Protein AF-A0AAD7R320-F1 (afdb_monomer)

Structure (mmCIF, N/CA/C/O backbone):
data_AF-A0AAD7R320-F1
#
_entry.id   AF-A0AAD7R320-F1
#
loop_
_atom_site.group_PDB
_atom_site.id
_atom_site.type_symbol
_atom_site.label_atom_id
_atom_site.label_alt_id
_atom_site.label_comp_id
_atom_site.label_asym_id
_atom_site.label_entity_id
_atom_site.label_seq_id
_atom_site.pdbx_PDB_ins_code
_atom_site.Cartn_x
_atom_site.Cartn_y
_atom_site.Cartn_z
_atom_site.occupancy
_atom_site.B_iso_or_equiv
_atom_site.auth_seq_id
_atom_site.auth_comp_id
_atom_site.auth_asym_id
_atom_site.auth_atom_id
_atom_site.pdbx_PDB_model_num
ATOM 1 N N . MET A 1 1 ? -19.026 15.700 12.119 1.00 48.31 1 MET A N 1
ATOM 2 C CA . MET A 1 1 ? -18.256 14.674 11.382 1.00 48.31 1 MET A CA 1
ATOM 3 C C . MET A 1 1 ? -16.877 15.164 10.931 1.00 48.31 1 MET A C 1
ATOM 5 O O . MET A 1 1 ? -15.915 14.463 11.195 1.00 48.31 1 MET A O 1
ATOM 9 N N . GLU A 1 2 ? -16.710 16.362 10.351 1.00 41.69 2 GLU A N 1
ATOM 10 C CA . GLU A 1 2 ? -15.364 16.868 9.976 1.00 41.69 2 GLU A CA 1
ATOM 11 C C . GLU A 1 2 ? -14.415 17.131 11.164 1.00 41.69 2 GLU A C 1
ATOM 13 O O . GLU A 1 2 ? -13.201 16.979 11.037 1.00 41.69 2 GLU A O 1
ATOM 18 N N . SER A 1 3 ? -14.953 17.497 12.334 1.00 45.28 3 SER A N 1
ATOM 19 C CA . SER A 1 3 ? -14.136 17.791 13.523 1.00 45.28 3 SER A CA 1
ATOM 20 C C . SER A 1 3 ? -13.456 16.540 14.100 1.00 45.28 3 SER A C 1
ATOM 22 O O . SER A 1 3 ? -12.276 16.576 14.433 1.00 45.28 3 SER A O 1
ATOM 24 N N . GLU A 1 4 ? -14.151 15.398 14.124 1.00 48.47 4 GLU A N 1
ATOM 25 C CA . GLU A 1 4 ? -13.586 14.117 14.587 1.00 48.47 4 GLU A CA 1
ATOM 26 C C . GLU A 1 4 ? -12.517 13.577 13.621 1.00 48.47 4 GLU A C 1
ATOM 28 O O . GLU A 1 4 ? -11.531 12.973 14.047 1.00 48.47 4 GLU A O 1
ATOM 33 N N . MET A 1 5 ? -12.660 13.866 12.321 1.00 46.88 5 MET A N 1
ATOM 34 C CA . MET A 1 5 ? -11.691 13.494 11.282 1.00 46.88 5 MET A CA 1
ATOM 35 C C . MET A 1 5 ? -10.332 14.183 11.472 1.00 46.88 5 MET A C 1
ATOM 37 O O . MET A 1 5 ? -9.284 13.570 11.249 1.00 46.88 5 MET A O 1
ATOM 41 N N . ARG A 1 6 ? -10.330 15.446 11.919 1.00 52.81 6 ARG A N 1
ATOM 42 C CA . ARG A 1 6 ? -9.095 16.188 12.233 1.00 52.81 6 ARG A CA 1
ATOM 43 C C . ARG A 1 6 ? -8.440 15.690 13.520 1.00 52.81 6 ARG A C 1
ATOM 45 O O . ARG A 1 6 ? -7.212 15.622 13.589 1.00 52.81 6 ARG A O 1
ATOM 52 N N . ASP A 1 7 ? -9.250 15.296 14.495 1.00 56.88 7 ASP A N 1
ATOM 53 C CA . ASP A 1 7 ? -8.801 14.925 15.837 1.00 56.88 7 ASP A CA 1
ATOM 54 C C . ASP A 1 7 ? -8.087 13.558 15.856 1.00 56.88 7 ASP A C 1
ATOM 56 O O . ASP A 1 7 ? -7.020 13.380 16.455 1.00 56.88 7 ASP A O 1
ATOM 60 N N . ILE A 1 8 ? -8.596 12.599 15.075 1.00 57.03 8 ILE A N 1
ATOM 61 C CA . ILE A 1 8 ? -7.941 11.301 14.855 1.00 57.03 8 ILE A CA 1
ATOM 62 C C . ILE A 1 8 ? -6.589 11.497 14.144 1.00 57.03 8 ILE A C 1
ATOM 64 O O . ILE A 1 8 ? -5.562 10.977 14.594 1.00 57.03 8 ILE A O 1
ATOM 68 N N . ALA A 1 9 ? -6.549 12.309 13.083 1.00 56.62 9 ALA A N 1
ATOM 69 C CA . ALA A 1 9 ? -5.324 12.601 12.336 1.00 56.62 9 ALA A CA 1
ATOM 70 C C . ALA A 1 9 ? -4.265 13.349 13.176 1.00 56.62 9 ALA A C 1
ATOM 72 O O . ALA A 1 9 ? -3.063 13.098 13.031 1.00 56.62 9 ALA A O 1
ATOM 73 N N . GLN A 1 10 ? -4.682 14.243 14.081 1.00 57.94 10 GLN A N 1
ATOM 74 C CA . GLN A 1 10 ? -3.783 14.919 15.024 1.00 57.94 10 GLN A CA 1
ATOM 75 C C . GLN A 1 10 ? -3.206 13.956 16.068 1.00 57.94 10 GLN A C 1
ATOM 77 O O . GLN A 1 10 ? -1.993 13.972 16.303 1.00 57.94 10 GLN A O 1
ATOM 82 N N . ARG A 1 11 ? -4.021 13.046 16.619 1.00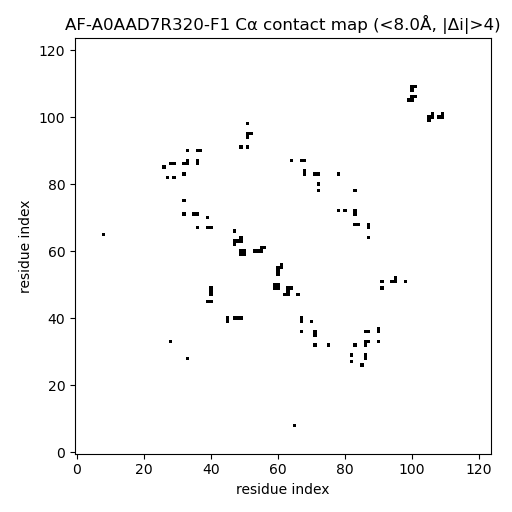 57.47 11 ARG A N 1
ATOM 83 C CA . ARG A 1 11 ? -3.563 11.997 17.550 1.00 57.47 11 ARG A CA 1
ATOM 84 C C . ARG A 1 11 ? -2.499 11.085 16.934 1.00 57.47 11 ARG A C 1
ATOM 86 O O . ARG A 1 11 ? -1.536 10.710 17.608 1.00 57.47 11 ARG A O 1
ATOM 93 N N . PHE A 1 12 ? -2.627 10.757 15.648 1.00 53.41 12 PHE A N 1
ATOM 94 C CA . PHE A 1 12 ? -1.629 9.964 14.921 1.00 53.41 12 PHE A CA 1
ATOM 95 C C . PHE A 1 12 ? -0.313 10.706 14.653 1.00 53.41 12 PHE A C 1
ATOM 97 O O . PHE A 1 12 ? 0.734 10.051 14.594 1.00 53.41 12 PHE A O 1
ATOM 104 N N . ARG A 1 13 ? -0.356 12.037 14.486 1.00 55.56 13 ARG A N 1
ATOM 105 C CA . ARG A 1 13 ? 0.832 12.886 14.296 1.00 55.56 13 ARG A CA 1
ATOM 106 C C . ARG A 1 13 ? 1.602 13.104 15.598 1.00 55.56 13 ARG A C 1
ATOM 108 O O . ARG A 1 13 ? 2.820 12.959 15.603 1.00 55.56 13 ARG A O 1
ATOM 115 N N . GLN A 1 14 ? 0.911 13.375 16.706 1.00 51.69 14 GLN A N 1
ATOM 116 C CA . GLN A 1 14 ? 1.559 13.623 18.001 1.00 51.69 14 GLN A CA 1
ATOM 117 C C . GLN A 1 14 ? 2.283 12.383 18.563 1.00 51.69 14 GLN A C 1
ATOM 119 O O . GLN A 1 14 ? 3.354 12.513 19.151 1.00 51.69 14 GLN A O 1
ATOM 124 N N . ARG A 1 15 ? 1.779 11.162 18.320 1.00 50.59 15 ARG A N 1
ATOM 125 C CA . ARG A 1 15 ? 2.426 9.916 18.791 1.00 50.59 15 ARG A CA 1
ATOM 126 C C . ARG A 1 15 ? 3.682 9.496 18.022 1.00 50.59 15 ARG A C 1
ATOM 128 O O . ARG A 1 15 ? 4.448 8.693 18.550 1.00 50.59 15 ARG A O 1
ATOM 135 N N . ASP A 1 16 ? 3.910 10.010 16.810 1.00 46.81 16 ASP A N 1
ATOM 136 C CA . ASP A 1 16 ? 5.150 9.732 16.062 1.00 46.81 16 ASP A CA 1
ATOM 137 C C . ASP A 1 16 ? 6.367 10.430 16.699 1.00 46.81 16 ASP A C 1
ATOM 139 O O . ASP A 1 16 ? 7.481 9.936 16.547 1.00 46.81 16 ASP A O 1
ATOM 143 N N . GLN A 1 17 ? 6.173 11.523 17.452 1.00 50.47 17 GLN A N 1
ATOM 144 C CA . GLN A 1 17 ? 7.269 12.240 18.124 1.00 50.47 17 GLN A CA 1
ATOM 145 C C . GLN A 1 17 ? 7.672 11.646 19.485 1.00 50.47 17 GLN A C 1
ATOM 147 O O . GLN A 1 17 ? 8.729 11.985 20.005 1.00 50.47 17 GLN A O 1
ATOM 152 N N . GLN A 1 18 ? 6.870 10.742 20.057 1.00 43.94 18 GLN A N 1
ATOM 153 C CA . GLN A 1 18 ? 7.100 10.169 21.393 1.00 43.94 18 GLN A CA 1
ATOM 154 C C . GLN A 1 18 ? 7.410 8.667 21.394 1.00 43.94 18 GLN A C 1
ATOM 156 O O . GLN A 1 18 ? 7.463 8.060 22.461 1.00 43.94 18 GLN A O 1
ATOM 161 N N . ALA A 1 19 ? 7.615 8.031 20.238 1.00 44.44 19 ALA A N 1
ATOM 162 C CA . ALA A 1 19 ? 7.902 6.600 20.209 1.00 44.44 19 ALA A CA 1
ATOM 163 C C . ALA A 1 19 ? 9.317 6.309 20.769 1.00 44.44 19 ALA A C 1
ATOM 165 O O . ALA A 1 19 ? 10.302 6.665 20.117 1.00 44.44 19 ALA A O 1
ATOM 166 N N . PRO A 1 20 ? 9.461 5.632 21.931 1.00 41.34 20 PRO A N 1
ATOM 167 C CA . PRO A 1 20 ? 10.764 5.147 22.382 1.00 41.34 20 PRO A CA 1
ATOM 168 C C . PRO A 1 20 ? 11.298 4.105 21.382 1.00 41.34 20 PRO A C 1
ATOM 170 O O . PRO A 1 20 ? 10.505 3.544 20.615 1.00 41.34 20 PRO A O 1
ATOM 173 N N . PRO A 1 21 ? 12.613 3.800 21.372 1.00 43.59 21 PRO A N 1
ATOM 174 C CA . PRO A 1 21 ? 13.197 2.825 20.455 1.00 43.59 21 PRO A CA 1
ATOM 175 C C . PRO A 1 21 ? 12.505 1.473 20.642 1.00 43.59 21 PRO A C 1
ATOM 177 O O . PRO A 1 21 ? 12.741 0.741 21.604 1.00 43.59 21 PRO A O 1
ATOM 180 N N . ALA A 1 22 ? 11.574 1.168 19.739 1.00 51.50 22 ALA A N 1
ATOM 181 C CA . ALA A 1 22 ? 10.714 0.011 19.861 1.00 51.50 22 ALA A CA 1
ATOM 182 C C . ALA A 1 22 ? 11.580 -1.249 19.774 1.00 51.50 22 ALA A C 1
ATOM 184 O O . ALA A 1 22 ? 12.067 -1.611 18.698 1.00 51.50 22 ALA A O 1
ATOM 185 N N . LYS A 1 23 ? 11.743 -1.949 20.908 1.00 48.44 23 LYS A N 1
ATOM 186 C CA . LYS A 1 23 ? 12.125 -3.369 20.931 1.00 48.44 23 LYS A CA 1
ATOM 187 C C . LYS A 1 23 ? 11.316 -4.044 19.831 1.00 48.44 23 LYS A C 1
ATOM 189 O O . LYS A 1 23 ? 10.101 -3.861 19.822 1.00 48.44 23 L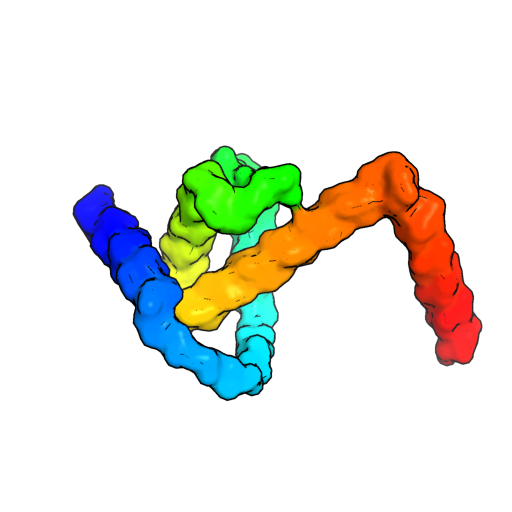YS A O 1
ATOM 194 N N . LYS A 1 24 ? 11.986 -4.732 18.893 1.00 45.69 24 LYS A N 1
ATOM 195 C CA . LYS A 1 24 ? 11.430 -5.296 17.648 1.00 45.69 24 LYS A CA 1
ATOM 196 C C . LYS A 1 24 ? 10.148 -6.095 17.926 1.00 45.69 24 LYS A C 1
ATOM 198 O O . LYS A 1 24 ? 10.180 -7.317 18.037 1.00 45.69 24 LYS A O 1
ATOM 203 N N . ARG A 1 25 ? 9.008 -5.410 18.048 1.00 51.09 25 ARG A N 1
ATOM 204 C CA . ARG A 1 25 ? 7.691 -6.025 18.136 1.00 51.09 25 ARG A CA 1
ATOM 205 C C . ARG A 1 25 ? 7.528 -6.718 16.801 1.00 51.09 25 ARG A C 1
ATOM 207 O O . ARG A 1 25 ? 7.486 -6.060 15.761 1.00 51.09 25 ARG A O 1
ATOM 214 N N . LYS A 1 26 ? 7.558 -8.052 16.830 1.00 48.78 26 LYS A N 1
ATOM 215 C CA . LYS A 1 26 ? 7.296 -8.918 15.679 1.00 48.78 26 LYS A CA 1
ATOM 216 C C . LYS A 1 26 ? 6.078 -8.315 14.985 1.00 48.78 26 LYS A C 1
ATOM 218 O O . LYS A 1 26 ? 5.041 -8.228 15.636 1.00 48.78 26 LYS A O 1
ATOM 223 N N . ARG A 1 27 ? 6.237 -7.784 13.757 1.00 52.25 27 ARG A N 1
ATOM 224 C CA . ARG A 1 27 ? 5.142 -7.129 13.015 1.00 52.25 27 ARG A CA 1
ATOM 225 C C . ARG A 1 27 ? 3.961 -8.094 13.104 1.00 52.25 27 ARG A C 1
ATOM 227 O O . ARG A 1 27 ? 4.041 -9.167 12.506 1.00 52.25 27 ARG A O 1
ATOM 234 N N . MET A 1 28 ? 2.942 -7.785 13.913 1.00 53.03 28 MET A N 1
ATOM 235 C CA . MET A 1 28 ? 1.752 -8.624 13.976 1.00 53.03 28 MET A CA 1
ATOM 236 C C . MET A 1 28 ? 1.135 -8.508 12.595 1.00 53.03 28 MET A C 1
ATOM 238 O O . MET A 1 28 ? 0.579 -7.475 12.230 1.00 53.03 28 MET A O 1
ATOM 242 N N . ARG A 1 29 ? 1.366 -9.535 11.776 1.00 61.59 29 ARG A N 1
ATOM 243 C CA . ARG A 1 29 ? 0.808 -9.641 10.437 1.00 61.59 29 ARG A CA 1
ATOM 244 C C . ARG A 1 29 ? -0.667 -9.928 10.617 1.00 61.59 29 ARG A C 1
ATOM 246 O O . ARG A 1 29 ? -1.074 -11.082 10.672 1.00 61.59 29 ARG A O 1
ATOM 253 N N . ASN A 1 30 ? -1.450 -8.867 10.730 1.00 76.69 30 ASN A N 1
ATOM 254 C CA . ASN A 1 30 ? -2.880 -8.987 10.589 1.00 76.69 30 ASN A CA 1
ATOM 255 C C . ASN A 1 30 ? -3.187 -9.048 9.084 1.00 76.69 30 ASN A C 1
ATOM 257 O O . ASN A 1 30 ? -3.169 -8.034 8.377 1.00 76.69 30 ASN A O 1
ATOM 261 N N . ILE A 1 31 ? -3.337 -10.278 8.580 1.00 81.62 31 ILE A N 1
ATOM 262 C CA . ILE A 1 31 ? -3.533 -10.552 7.151 1.00 81.62 31 ILE A CA 1
ATOM 263 C C . ILE A 1 31 ? -4.819 -9.879 6.666 1.00 81.62 31 ILE A C 1
ATOM 265 O O . ILE A 1 31 ? -4.789 -9.230 5.624 1.00 81.62 31 ILE A O 1
ATOM 269 N N . SER A 1 32 ? -5.902 -9.929 7.449 1.00 86.38 32 SER A N 1
ATOM 270 C CA . SER A 1 32 ? -7.185 -9.330 7.066 1.00 86.38 32 SER A CA 1
ATOM 271 C C . SER A 1 32 ? -7.106 -7.806 6.958 1.00 86.38 32 SER A C 1
ATOM 273 O O . SER A 1 32 ? -7.609 -7.236 5.988 1.00 86.38 32 SER A O 1
ATOM 275 N N . VAL A 1 33 ? -6.399 -7.142 7.879 1.00 88.38 33 VAL A N 1
ATOM 276 C CA . VAL A 1 33 ? -6.129 -5.695 7.787 1.00 88.38 33 VAL A CA 1
ATOM 277 C C . VAL A 1 33 ? -5.310 -5.389 6.534 1.00 88.38 33 VAL A C 1
ATOM 279 O O . VAL A 1 33 ? -5.667 -4.503 5.765 1.00 88.38 33 VAL A O 1
ATOM 282 N N . SER A 1 34 ? -4.248 -6.156 6.275 1.00 87.25 34 SER A N 1
ATOM 283 C CA . SER A 1 34 ? -3.378 -5.946 5.107 1.00 87.25 34 SE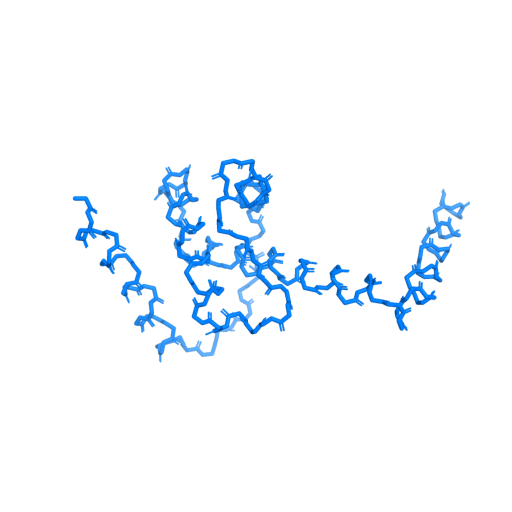R A CA 1
ATOM 284 C C . SER A 1 34 ? -4.126 -6.119 3.779 1.00 87.25 34 SER A C 1
ATOM 286 O O . SER A 1 34 ? -3.916 -5.360 2.834 1.00 87.25 34 SER A O 1
ATOM 288 N N . GLU A 1 35 ? -5.015 -7.108 3.691 1.00 88.88 35 GLU A N 1
ATOM 289 C CA . GLU A 1 35 ? -5.850 -7.324 2.509 1.00 88.88 35 GLU A CA 1
ATOM 290 C C . GLU A 1 35 ? -6.928 -6.259 2.344 1.00 88.88 35 GLU A C 1
ATOM 292 O O . GLU A 1 35 ? -7.252 -5.893 1.216 1.00 88.88 35 GLU A O 1
ATOM 297 N N . THR A 1 36 ? -7.468 -5.742 3.445 1.00 91.62 36 THR A N 1
ATOM 298 C CA . THR A 1 36 ? -8.447 -4.649 3.412 1.00 91.62 36 THR A CA 1
ATOM 299 C C . THR A 1 36 ? -7.794 -3.354 2.955 1.00 91.62 36 THR A C 1
ATOM 301 O O . THR A 1 36 ? -8.300 -2.730 2.031 1.00 91.62 36 THR A O 1
ATOM 304 N N . VAL A 1 37 ? -6.607 -3.025 3.476 1.00 90.94 37 VAL A N 1
ATOM 305 C CA . VAL A 1 37 ? -5.777 -1.915 2.978 1.00 90.94 37 VAL A CA 1
ATOM 306 C C . VAL A 1 37 ? -5.534 -2.056 1.473 1.00 90.94 37 VAL A C 1
ATOM 308 O O . VAL A 1 37 ? -5.742 -1.104 0.727 1.00 90.94 37 VAL A O 1
ATOM 311 N N . ARG A 1 38 ? -5.135 -3.250 1.006 1.00 91.38 38 ARG A N 1
ATOM 312 C CA . ARG A 1 38 ? -4.903 -3.503 -0.425 1.00 91.38 38 ARG A CA 1
ATOM 313 C C . ARG A 1 38 ? -6.166 -3.293 -1.258 1.00 91.38 38 ARG A C 1
ATOM 315 O O . ARG A 1 38 ? -6.081 -2.709 -2.333 1.00 91.38 38 ARG A O 1
ATOM 322 N N . ARG A 1 39 ? -7.310 -3.805 -0.795 1.00 91.88 39 ARG A N 1
ATOM 323 C CA . ARG A 1 39 ? -8.597 -3.672 -1.490 1.00 91.88 39 ARG A CA 1
ATOM 324 C C . ARG A 1 39 ? -9.048 -2.220 -1.552 1.00 91.88 39 ARG A C 1
ATOM 326 O O . ARG A 1 39 ? -9.358 -1.765 -2.639 1.00 91.88 39 ARG A O 1
ATOM 333 N N . LEU A 1 40 ? -9.006 -1.504 -0.430 1.00 90.94 40 LEU A N 1
ATOM 334 C CA . LEU A 1 40 ? -9.376 -0.091 -0.355 1.00 90.94 40 LEU A CA 1
ATOM 335 C C . LEU A 1 40 ? -8.479 0.772 -1.241 1.00 90.94 40 LEU A C 1
ATOM 337 O O . LEU A 1 40 ? -8.979 1.571 -2.019 1.00 90.94 40 LEU A O 1
ATOM 341 N N . HIS A 1 41 ? -7.161 0.560 -1.200 1.00 90.50 41 HIS A N 1
ATOM 342 C CA . HIS A 1 41 ? -6.241 1.308 -2.056 1.00 90.50 41 HIS A CA 1
ATOM 343 C C . HIS A 1 41 ? -6.504 1.075 -3.553 1.00 90.50 41 HIS A C 1
ATOM 345 O O . HIS A 1 41 ? -6.396 2.007 -4.348 1.00 90.50 41 HIS A O 1
ATOM 351 N N . ASN A 1 42 ? -6.833 -0.162 -3.937 1.00 89.88 42 ASN A N 1
ATOM 352 C CA . ASN A 1 42 ? -7.081 -0.545 -5.328 1.00 89.88 42 ASN A CA 1
ATOM 353 C C . ASN A 1 42 ? -8.548 -0.391 -5.763 1.00 89.88 42 ASN A C 1
ATOM 355 O O . ASN A 1 42 ? -8.860 -0.726 -6.904 1.00 89.88 42 ASN A O 1
ATOM 359 N N . ALA A 1 43 ? -9.442 0.053 -4.879 1.00 89.31 43 ALA A N 1
ATOM 360 C CA . ALA A 1 43 ? -10.846 0.242 -5.208 1.00 89.31 43 ALA A CA 1
ATOM 361 C C . ALA A 1 43 ? -10.997 1.349 -6.257 1.00 89.31 43 ALA A C 1
ATOM 363 O O . ALA A 1 43 ? -10.279 2.348 -6.230 1.00 89.31 43 ALA A O 1
ATOM 364 N N . GLU A 1 44 ? -11.954 1.191 -7.167 1.00 86.38 44 GLU A N 1
ATOM 365 C CA . GLU A 1 44 ? -12.234 2.197 -8.200 1.00 86.38 44 GLU A CA 1
ATOM 366 C C . GLU A 1 44 ? -12.732 3.515 -7.597 1.00 86.38 44 GLU A C 1
ATOM 368 O O . GLU A 1 44 ? -12.420 4.586 -8.108 1.00 86.38 44 GLU A O 1
ATOM 373 N N . SER A 1 45 ? -13.428 3.441 -6.460 1.00 84.50 45 SER A N 1
ATOM 374 C CA . SER A 1 45 ? -13.880 4.599 -5.688 1.00 84.50 45 SER A CA 1
ATOM 375 C C . SER A 1 45 ? -12.746 5.360 -4.994 1.00 84.50 45 SER A C 1
ATOM 377 O O . SER A 1 45 ? -12.971 6.464 -4.499 1.00 84.50 45 SER A O 1
ATOM 379 N N . ASN A 1 46 ? -11.535 4.793 -4.924 1.00 86.12 46 ASN A N 1
ATOM 380 C CA . ASN A 1 46 ? -10.418 5.443 -4.258 1.00 86.12 46 ASN A CA 1
ATOM 381 C C . ASN A 1 46 ? -9.795 6.522 -5.153 1.00 86.12 46 ASN A C 1
ATOM 383 O O . ASN A 1 46 ? -9.028 6.239 -6.078 1.00 86.12 46 ASN A O 1
ATOM 387 N N . THR A 1 47 ? -10.067 7.777 -4.808 1.00 83.44 47 THR A N 1
ATOM 388 C CA . THR A 1 47 ? -9.471 8.960 -5.440 1.00 83.44 47 THR A CA 1
ATOM 389 C C . THR A 1 47 ? -8.058 9.267 -4.930 1.00 83.44 47 THR A C 1
ATOM 391 O O . THR A 1 47 ? -7.314 10.001 -5.578 1.00 83.44 47 THR A O 1
ATOM 394 N N . HIS A 1 48 ? -7.640 8.668 -3.809 1.00 82.94 48 HIS A N 1
ATOM 395 C CA . HIS A 1 48 ? -6.364 8.932 -3.144 1.00 82.94 48 HIS A CA 1
ATOM 396 C C . HIS A 1 48 ? -5.370 7.792 -3.400 1.00 82.94 48 HIS A C 1
ATOM 398 O O . HIS A 1 48 ? -5.300 6.806 -2.659 1.00 82.94 48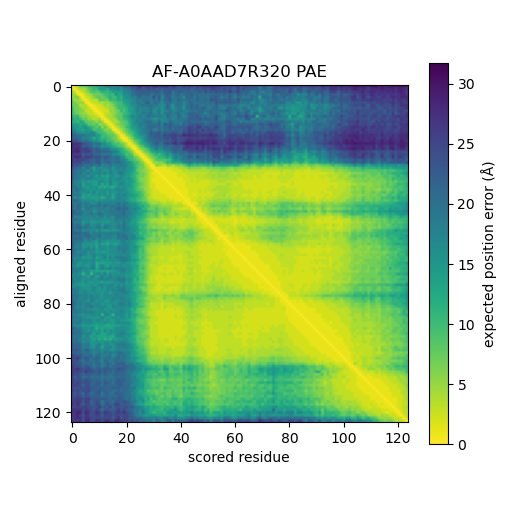 HIS A O 1
ATOM 404 N N . ARG A 1 49 ? -4.569 7.913 -4.466 1.00 88.50 49 ARG A N 1
ATOM 405 C CA . ARG A 1 49 ? -3.542 6.915 -4.804 1.00 88.50 49 ARG A CA 1
ATOM 406 C C . ARG A 1 49 ? -2.191 7.264 -4.206 1.00 88.50 49 ARG A C 1
ATOM 408 O O . ARG A 1 49 ? -1.728 8.401 -4.297 1.00 88.50 49 ARG A O 1
ATOM 415 N N . TYR A 1 50 ? -1.547 6.251 -3.631 1.00 90.56 50 TYR A N 1
ATOM 416 C CA . TYR A 1 50 ? -0.198 6.388 -3.106 1.00 90.56 50 TYR A CA 1
ATOM 417 C C . TYR A 1 50 ? 0.782 6.647 -4.246 1.00 90.56 50 TYR A C 1
ATOM 419 O O . TYR A 1 50 ? 0.841 5.864 -5.197 1.00 90.56 50 TYR A O 1
ATOM 427 N N . ASP A 1 51 ? 1.581 7.701 -4.121 1.00 90.94 51 ASP A N 1
ATOM 428 C CA . ASP A 1 51 ? 2.644 7.982 -5.073 1.00 90.94 51 ASP A CA 1
ATOM 429 C C . ASP A 1 51 ? 3.956 7.309 -4.616 1.00 90.94 51 ASP A C 1
ATOM 431 O O . ASP A 1 51 ? 4.537 7.689 -3.590 1.00 90.94 51 ASP A O 1
ATOM 435 N N . PRO A 1 52 ? 4.451 6.295 -5.353 1.00 90.12 52 PRO A N 1
ATOM 436 C CA . PRO A 1 52 ? 5.685 5.601 -5.011 1.00 90.12 52 PRO A CA 1
ATOM 437 C C . PRO A 1 52 ? 6.959 6.417 -5.266 1.00 90.12 52 PRO A C 1
ATOM 439 O O . PRO A 1 52 ? 8.010 6.018 -4.751 1.00 90.12 52 PRO A O 1
ATOM 442 N N . GLN A 1 53 ? 6.900 7.505 -6.042 1.00 88.81 53 GLN A N 1
ATOM 443 C CA . GLN A 1 53 ? 8.056 8.368 -6.301 1.00 88.81 53 GLN A CA 1
ATOM 444 C C . GLN A 1 53 ? 8.372 9.253 -5.092 1.00 88.81 53 GLN A C 1
ATOM 446 O O . GLN A 1 53 ? 9.539 9.416 -4.727 1.00 88.81 53 GLN A O 1
ATOM 451 N N . THR A 1 54 ? 7.347 9.772 -4.417 1.00 88.56 54 THR A N 1
ATOM 452 C CA . THR A 1 54 ? 7.518 10.640 -3.248 1.00 88.56 54 THR A CA 1
ATOM 453 C C . THR A 1 54 ? 7.768 9.874 -1.942 1.00 88.56 54 THR A C 1
ATOM 455 O O . THR A 1 54 ? 7.561 8.662 -1.797 1.00 88.56 54 THR A O 1
ATOM 458 N N . SER A 1 55 ? 8.286 10.575 -0.929 1.00 85.19 55 SER A N 1
ATOM 459 C CA . SER A 1 55 ? 8.505 9.985 0.396 1.00 85.19 55 SER A CA 1
ATOM 460 C C . SER A 1 55 ? 7.169 9.655 1.077 1.00 85.19 55 SER A C 1
ATOM 462 O O . SER A 1 55 ? 6.139 10.258 0.786 1.00 85.19 55 SER A O 1
ATOM 464 N N . ALA A 1 56 ? 7.164 8.695 2.007 1.00 80.75 56 ALA A N 1
ATOM 465 C CA . ALA A 1 56 ? 5.965 8.398 2.800 1.00 80.75 56 ALA A CA 1
ATOM 466 C C . ALA A 1 56 ? 5.564 9.577 3.709 1.00 80.75 56 ALA A C 1
ATOM 468 O O . ALA A 1 56 ? 4.431 9.638 4.169 1.00 80.75 56 ALA A O 1
ATOM 469 N N . SER A 1 57 ? 6.500 10.498 3.947 1.00 83.62 57 SER A N 1
ATOM 470 C CA . SER A 1 57 ? 6.293 11.732 4.697 1.00 83.62 57 SER A CA 1
ATOM 471 C C . SER A 1 57 ? 5.873 12.908 3.811 1.00 83.62 57 SER A C 1
ATOM 473 O O . SER A 1 57 ? 5.653 13.985 4.352 1.00 83.62 57 SER A O 1
ATOM 475 N N . SER A 1 58 ? 5.769 12.732 2.488 1.00 89.94 58 SER A N 1
ATOM 476 C CA . SER A 1 58 ? 5.236 13.751 1.578 1.00 89.94 58 SER A CA 1
ATOM 477 C C . SER A 1 58 ? 3.799 14.107 1.975 1.00 89.94 58 SER A C 1
ATOM 479 O O . SER A 1 58 ? 3.054 13.174 2.285 1.00 89.94 58 SER A O 1
ATOM 481 N N . PRO A 1 59 ? 3.387 15.391 1.943 1.00 90.81 59 PRO A N 1
ATOM 482 C CA . PRO A 1 59 ? 2.024 15.804 2.283 1.00 90.81 59 PRO A CA 1
ATOM 483 C C . PRO A 1 59 ? 0.952 14.950 1.590 1.00 90.81 59 PRO A C 1
ATOM 485 O O . PRO A 1 59 ? 0.120 14.354 2.263 1.00 90.81 59 PRO A O 1
ATOM 488 N N . HIS A 1 60 ? 1.086 14.740 0.275 1.00 90.69 60 HIS A N 1
ATOM 489 C CA . HIS A 1 60 ? 0.187 13.882 -0.511 1.00 90.69 60 HIS A CA 1
ATOM 490 C C . HIS A 1 60 ? 0.066 12.460 0.056 1.00 90.69 60 HIS A C 1
ATOM 492 O O . HIS A 1 60 ? -1.024 11.950 0.300 1.00 90.69 60 HIS A O 1
ATOM 498 N N . ASN A 1 61 ? 1.199 11.806 0.320 1.00 90.50 61 ASN A N 1
ATOM 499 C CA . ASN A 1 61 ? 1.200 10.437 0.835 1.00 90.50 61 ASN A CA 1
ATOM 500 C C . ASN A 1 61 ? 0.721 10.357 2.293 1.00 90.50 61 ASN A C 1
ATOM 502 O O . ASN A 1 61 ? 0.194 9.317 2.701 1.00 90.50 61 ASN A O 1
ATOM 506 N N . GLN A 1 62 ? 0.885 11.422 3.081 1.00 89.62 62 GLN A N 1
ATOM 507 C CA . GLN A 1 62 ? 0.297 11.514 4.416 1.00 89.62 62 GLN A CA 1
ATOM 508 C C . GLN A 1 62 ? -1.229 11.607 4.342 1.00 89.62 62 GLN A C 1
ATOM 510 O O . GLN A 1 62 ? -1.902 10.916 5.110 1.00 89.62 62 GLN A O 1
ATOM 515 N N . ASP A 1 63 ? -1.770 12.372 3.396 1.00 90.44 63 ASP A N 1
ATOM 516 C CA . ASP A 1 63 ? -3.215 12.493 3.181 1.00 90.44 63 ASP A CA 1
ATOM 517 C C . ASP A 1 63 ? -3.818 11.160 2.722 1.00 90.44 63 ASP A C 1
ATOM 519 O O . ASP A 1 63 ? -4.747 10.654 3.354 1.00 90.44 63 ASP A O 1
ATOM 523 N N . VAL A 1 64 ? -3.199 10.502 1.732 1.00 90.12 64 VAL A N 1
ATOM 524 C CA . VAL A 1 64 ? -3.566 9.140 1.292 1.00 90.12 64 VAL A CA 1
ATOM 525 C C . VAL A 1 64 ? -3.549 8.155 2.466 1.00 90.12 64 VAL A C 1
ATOM 527 O O . VAL A 1 64 ? -4.455 7.337 2.630 1.00 90.12 64 VAL A O 1
ATOM 530 N N . THR A 1 65 ? -2.520 8.230 3.315 1.00 90.06 65 THR A N 1
ATOM 531 C CA . THR A 1 65 ? -2.404 7.364 4.496 1.00 90.06 65 THR A CA 1
ATOM 532 C C . THR A 1 65 ? -3.493 7.649 5.520 1.00 90.06 65 THR A C 1
ATOM 534 O O . THR A 1 65 ? -4.012 6.709 6.113 1.00 90.06 65 THR A O 1
ATOM 537 N N . THR A 1 66 ? -3.839 8.916 5.730 1.00 90.06 66 THR A N 1
ATOM 538 C CA . THR A 1 66 ? -4.875 9.332 6.680 1.00 90.06 66 THR A CA 1
ATOM 539 C C . THR A 1 66 ? -6.248 8.856 6.221 1.00 90.06 66 THR A C 1
ATOM 541 O O . THR A 1 66 ? -6.965 8.242 7.008 1.00 90.06 66 THR A O 1
ATOM 544 N N . TYR A 1 67 ? -6.570 9.043 4.937 1.00 90.25 67 TYR A N 1
ATOM 545 C CA . TYR A 1 67 ? -7.798 8.537 4.326 1.00 90.25 67 TYR A CA 1
ATOM 546 C C . TYR A 1 67 ? -7.928 7.017 4.504 1.00 90.25 67 TYR A C 1
ATOM 548 O O . TYR A 1 67 ? -8.890 6.537 5.102 1.00 90.25 67 TYR A O 1
ATOM 556 N N . LEU A 1 68 ? -6.906 6.258 4.093 1.00 89.81 68 LEU A N 1
ATOM 557 C CA . LEU A 1 68 ? -6.930 4.799 4.204 1.00 89.81 68 LEU A CA 1
ATOM 558 C C . LEU A 1 68 ? -6.960 4.313 5.657 1.00 89.81 68 LEU A C 1
ATOM 560 O O . LEU A 1 68 ? -7.583 3.294 5.942 1.00 89.81 68 LEU A O 1
ATOM 564 N N . LEU A 1 69 ? -6.317 5.018 6.592 1.00 91.00 69 LEU A N 1
ATOM 565 C CA . LEU A 1 69 ? -6.388 4.659 8.008 1.00 91.00 69 LEU A CA 1
ATOM 566 C C . LEU A 1 69 ? -7.782 4.848 8.590 1.00 91.00 69 LEU A C 1
ATOM 568 O O . LEU A 1 69 ? -8.191 4.007 9.385 1.00 91.00 69 LEU A O 1
ATOM 572 N N . ASN A 1 70 ? -8.502 5.896 8.195 1.00 90.25 70 ASN A N 1
ATOM 573 C CA . ASN A 1 70 ? -9.867 6.125 8.660 1.00 90.25 70 ASN A CA 1
ATOM 574 C C . ASN A 1 70 ? -10.809 5.024 8.160 1.00 90.25 70 ASN A C 1
ATOM 576 O O . ASN A 1 70 ? -11.489 4.397 8.968 1.00 90.25 70 ASN A O 1
ATOM 580 N N . GLU A 1 71 ? -10.770 4.712 6.864 1.00 90.81 71 GLU A N 1
ATOM 581 C CA . GLU A 1 71 ? -11.582 3.639 6.270 1.00 90.81 71 GLU A CA 1
ATOM 582 C C . GLU A 1 71 ? -11.298 2.276 6.923 1.00 90.81 71 GLU A C 1
ATOM 584 O O . GLU A 1 71 ? -12.202 1.529 7.303 1.00 90.81 71 GLU A O 1
ATOM 589 N N . VAL A 1 72 ? -10.018 1.957 7.133 1.00 90.62 72 VAL A N 1
ATOM 590 C CA . VAL A 1 72 ? -9.618 0.701 7.780 1.00 90.62 72 VAL A CA 1
ATOM 591 C C . VAL A 1 72 ? -9.997 0.692 9.263 1.00 90.62 72 VAL A C 1
ATOM 593 O O . VAL A 1 72 ? -10.382 -0.355 9.776 1.00 90.62 72 VAL A O 1
ATOM 596 N N . ALA A 1 73 ? -9.916 1.823 9.965 1.00 90.56 73 ALA A N 1
ATOM 597 C CA . ALA A 1 73 ? -10.338 1.916 11.361 1.00 90.56 73 ALA A CA 1
ATOM 598 C C . ALA A 1 73 ? -11.851 1.709 11.515 1.00 90.56 73 ALA A C 1
ATOM 600 O O . ALA A 1 73 ? -12.267 1.054 12.468 1.00 90.56 73 ALA A O 1
ATOM 601 N N . MET A 1 74 ? -12.662 2.183 10.563 1.00 90.38 74 MET A N 1
ATOM 602 C CA . MET A 1 74 ? -14.104 1.902 10.532 1.00 90.38 74 MET A CA 1
ATOM 603 C C . MET A 1 74 ? -14.393 0.412 10.312 1.00 90.38 74 MET A C 1
ATOM 605 O O . MET A 1 74 ? -15.278 -0.145 10.955 1.00 90.38 74 MET A O 1
ATOM 609 N N . ALA A 1 75 ? -13.611 -0.261 9.462 1.00 88.12 75 ALA A N 1
ATOM 610 C CA . ALA A 1 75 ? -13.735 -1.704 9.244 1.00 88.12 75 ALA A CA 1
ATOM 611 C C . ALA A 1 75 ? -13.206 -2.554 10.421 1.00 88.12 75 ALA A C 1
ATOM 613 O O . ALA A 1 75 ? -13.640 -3.691 10.612 1.00 88.12 75 ALA A O 1
ATOM 614 N N . PHE A 1 76 ? -12.265 -2.023 11.209 1.00 88.88 76 PHE A N 1
ATOM 615 C CA . PHE A 1 76 ? -11.610 -2.723 12.319 1.00 88.88 76 PHE A CA 1
ATOM 616 C C . PHE A 1 76 ? -11.549 -1.861 13.595 1.00 88.88 76 PHE A C 1
ATOM 618 O O . PHE A 1 76 ? -10.452 -1.556 14.073 1.00 88.88 76 PHE A O 1
ATOM 625 N N . PRO A 1 77 ? -12.694 -1.517 14.211 1.00 87.38 77 PRO A N 1
ATOM 626 C CA . PRO A 1 77 ? -12.743 -0.577 15.336 1.00 87.38 77 PRO A CA 1
ATOM 627 C C . PRO A 1 77 ? -12.030 -1.090 16.598 1.00 87.38 77 PRO A C 1
ATOM 629 O O . PRO A 1 77 ? -11.552 -0.303 17.407 1.00 87.38 77 PRO A O 1
ATOM 632 N N . ALA A 1 78 ? -11.918 -2.413 16.759 1.00 87.62 78 ALA A N 1
ATOM 633 C CA . ALA A 1 78 ? -11.234 -3.045 17.889 1.00 87.62 78 ALA A CA 1
ATOM 634 C C . ALA A 1 78 ? -9.710 -3.197 17.699 1.00 87.62 78 ALA A C 1
ATOM 636 O O . ALA A 1 78 ? -9.027 -3.687 18.600 1.00 87.62 78 ALA A O 1
ATOM 637 N N . GLN A 1 79 ? -9.160 -2.853 16.528 1.00 86.62 79 GLN A N 1
ATOM 638 C CA . GLN A 1 79 ? -7.728 -3.012 16.264 1.00 86.62 79 GLN A CA 1
ATOM 639 C C . GLN A 1 79 ? -6.905 -1.834 16.773 1.00 86.62 79 GLN A C 1
ATOM 641 O O . GLN A 1 79 ? -7.311 -0.679 16.687 1.00 86.62 79 GLN A O 1
ATOM 646 N N . ASP A 1 80 ? -5.694 -2.138 17.251 1.00 87.31 80 ASP A N 1
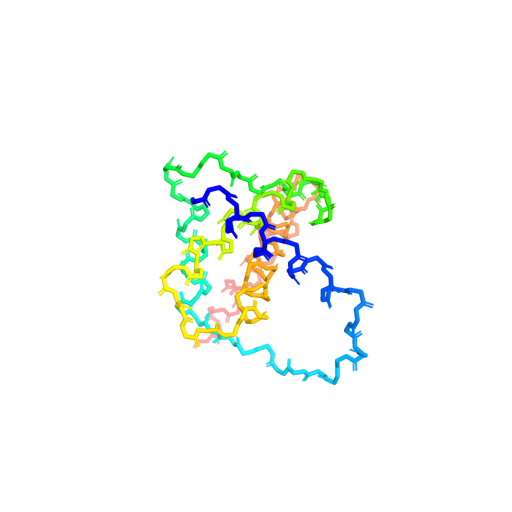ATOM 647 C CA . ASP A 1 80 ? -4.742 -1.116 17.679 1.00 87.31 80 ASP A CA 1
ATOM 648 C C . ASP A 1 80 ? -4.404 -0.198 16.485 1.00 87.31 80 ASP A C 1
ATOM 650 O O . ASP A 1 80 ? -3.915 -0.682 15.453 1.00 87.31 80 ASP A O 1
ATOM 654 N N . PRO A 1 81 ? -4.591 1.127 16.619 1.00 85.44 81 PRO A N 1
ATOM 655 C CA . PRO A 1 81 ? -4.206 2.103 15.604 1.00 85.44 81 PRO A CA 1
ATOM 656 C C . PRO A 1 81 ? -2.760 1.942 15.098 1.00 85.44 81 PRO A C 1
ATOM 658 O O . PRO A 1 81 ? -2.469 2.199 13.925 1.00 85.44 81 PRO A O 1
ATOM 661 N N . TYR A 1 82 ? -1.839 1.472 15.948 1.00 85.69 82 TYR A N 1
ATOM 662 C CA . TYR A 1 82 ? -0.463 1.162 15.556 1.00 85.69 82 TYR A CA 1
ATOM 663 C C . TYR A 1 82 ? -0.386 0.005 14.550 1.00 85.69 82 TYR A C 1
ATOM 665 O O . TYR A 1 82 ? 0.389 0.070 13.593 1.00 85.69 82 TYR A O 1
ATOM 673 N N . VAL A 1 83 ? -1.199 -1.039 14.730 1.00 86.00 83 VAL A N 1
ATOM 674 C CA . VAL A 1 83 ? -1.266 -2.197 13.824 1.00 86.00 83 VAL A CA 1
ATOM 675 C C . VAL A 1 83 ? -1.836 -1.781 12.470 1.00 86.00 83 VAL A C 1
ATOM 677 O O . VAL A 1 83 ? -1.303 -2.191 11.433 1.00 86.00 83 VAL A O 1
ATOM 680 N N . LEU A 1 84 ? -2.850 -0.912 12.462 1.00 88.81 84 LEU A N 1
ATOM 681 C CA . LEU A 1 84 ? -3.412 -0.357 11.228 1.00 88.81 84 LEU A CA 1
ATOM 682 C C . LEU A 1 84 ? -2.355 0.458 10.464 1.00 88.81 84 LEU A C 1
ATOM 684 O O . LEU A 1 84 ? -2.059 0.166 9.303 1.00 88.81 84 LEU A O 1
ATOM 688 N N . LYS A 1 85 ? -1.675 1.392 11.147 1.00 87.12 85 LYS A N 1
ATOM 689 C CA . LYS A 1 85 ? -0.589 2.211 10.570 1.00 87.12 85 LYS A CA 1
ATOM 690 C C . LYS A 1 85 ? 0.569 1.361 10.052 1.00 87.12 85 LYS A C 1
ATOM 692 O O . LYS A 1 85 ? 1.080 1.615 8.959 1.00 87.12 85 LYS A O 1
ATOM 697 N N . ALA A 1 86 ? 0.979 0.338 10.799 1.00 87.38 86 ALA A N 1
ATOM 698 C CA . ALA A 1 86 ? 2.029 -0.586 10.376 1.00 87.38 86 ALA A CA 1
ATOM 699 C C . ALA A 1 86 ? 1.628 -1.397 9.132 1.00 87.38 86 ALA A C 1
ATOM 701 O O . ALA A 1 86 ? 2.472 -1.647 8.263 1.00 87.38 86 ALA A O 1
ATOM 702 N N . SER A 1 87 ? 0.352 -1.775 9.021 1.00 88.69 87 SER A N 1
ATOM 703 C CA . SER A 1 87 ? -0.184 -2.495 7.862 1.00 88.69 87 SER A CA 1
ATOM 704 C C . SER A 1 87 ? -0.181 -1.612 6.611 1.00 88.69 87 SER A C 1
ATOM 706 O O . SER A 1 87 ? 0.371 -2.026 5.590 1.00 88.69 87 SER A O 1
ATOM 708 N N . CYS A 1 88 ? -0.653 -0.362 6.712 1.00 88.81 88 CYS A N 1
ATOM 709 C CA . CYS A 1 88 ? -0.574 0.619 5.621 1.00 88.81 88 CYS A CA 1
ATO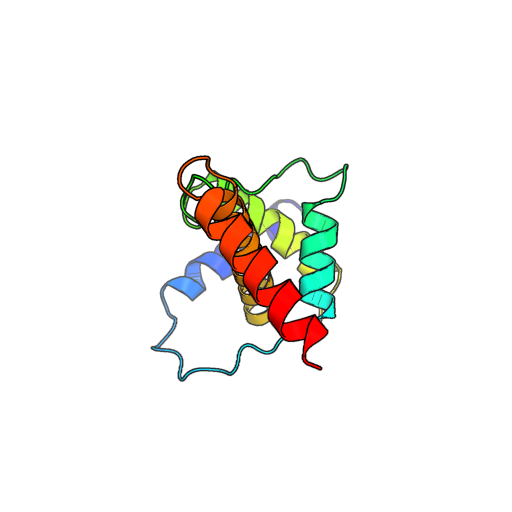M 710 C C . CYS A 1 88 ? 0.874 0.855 5.168 1.00 88.81 88 CYS A C 1
ATOM 712 O O . CYS A 1 88 ? 1.185 0.721 3.985 1.00 88.81 88 CYS A O 1
ATOM 714 N N . LYS A 1 89 ? 1.798 1.101 6.108 1.00 88.25 89 LYS A N 1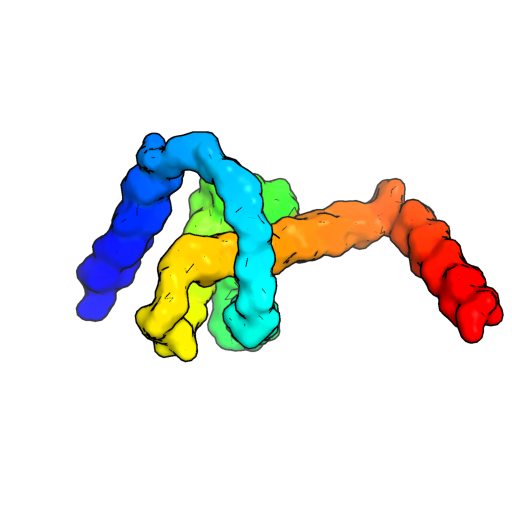
ATOM 715 C CA . LYS A 1 89 ? 3.227 1.295 5.793 1.00 88.25 89 LYS A CA 1
ATOM 716 C C . LYS A 1 89 ? 3.833 0.086 5.072 1.00 88.25 89 LYS A C 1
ATOM 718 O O . LYS A 1 89 ? 4.517 0.256 4.068 1.00 88.25 89 LYS A O 1
ATOM 723 N N . THR A 1 90 ? 3.551 -1.131 5.543 1.00 89.25 90 THR A N 1
ATOM 724 C CA . THR A 1 90 ? 4.043 -2.372 4.911 1.00 89.25 90 THR A CA 1
ATOM 725 C C . THR A 1 90 ? 3.513 -2.529 3.483 1.00 89.25 90 THR A C 1
ATOM 727 O O . THR A 1 90 ? 4.230 -2.972 2.579 1.00 89.25 90 THR A O 1
ATOM 730 N N . TYR A 1 91 ? 2.254 -2.159 3.261 1.00 90.38 91 TYR A N 1
ATOM 731 C CA . TYR A 1 91 ? 1.651 -2.194 1.939 1.00 90.38 91 TYR A CA 1
ATOM 732 C C . TYR A 1 91 ? 2.308 -1.178 0.990 1.00 90.38 91 TYR A C 1
ATOM 734 O O . TYR A 1 91 ? 2.739 -1.553 -0.102 1.00 90.38 91 TYR A O 1
ATOM 742 N N . TYR A 1 92 ? 2.524 0.062 1.429 1.00 90.19 92 TYR A N 1
ATOM 743 C CA . TYR A 1 92 ? 3.212 1.080 0.627 1.00 90.19 92 TYR A CA 1
ATOM 744 C C . TYR A 1 92 ? 4.677 0.744 0.330 1.00 90.19 92 TYR A C 1
ATOM 746 O O . TYR A 1 92 ? 5.149 0.994 -0.779 1.00 90.19 92 TYR A O 1
ATOM 754 N N . GLU A 1 93 ? 5.398 0.116 1.267 1.00 89.06 93 GLU A N 1
ATOM 755 C CA . GLU A 1 93 ? 6.737 -0.441 1.010 1.00 89.06 93 GLU A CA 1
ATOM 756 C C . GLU A 1 93 ? 6.702 -1.438 -0.163 1.00 89.06 93 GLU A C 1
ATOM 758 O O . GLU A 1 93 ? 7.603 -1.450 -1.006 1.00 89.06 93 GLU A O 1
ATOM 763 N N . THR A 1 94 ? 5.635 -2.238 -0.259 1.00 89.94 94 THR A N 1
ATOM 764 C CA . THR A 1 94 ? 5.434 -3.199 -1.353 1.00 89.94 94 THR A CA 1
ATOM 765 C C . THR A 1 94 ? 5.148 -2.496 -2.680 1.00 89.94 94 THR A C 1
ATOM 767 O O . THR A 1 94 ? 5.751 -2.864 -3.692 1.00 89.94 94 THR A O 1
ATOM 770 N N . ILE A 1 95 ? 4.297 -1.462 -2.688 1.00 90.50 95 ILE A N 1
ATOM 771 C CA . ILE A 1 95 ? 4.043 -0.637 -3.884 1.00 90.50 95 ILE A CA 1
ATOM 772 C C . ILE A 1 95 ? 5.349 -0.010 -4.366 1.00 90.50 95 ILE A C 1
ATOM 774 O O . ILE A 1 95 ? 5.728 -0.180 -5.522 1.00 90.50 95 ILE A O 1
ATOM 778 N N . ARG A 1 96 ? 6.087 0.645 -3.467 1.00 91.19 96 ARG A N 1
ATOM 779 C CA . ARG A 1 96 ? 7.345 1.324 -3.787 1.00 91.19 96 ARG A CA 1
ATOM 780 C C . ARG A 1 96 ? 8.398 0.356 -4.324 1.00 91.19 96 ARG A C 1
ATOM 782 O O . ARG A 1 96 ? 9.084 0.663 -5.296 1.00 91.19 96 ARG A O 1
ATOM 789 N N . LYS A 1 97 ? 8.514 -0.834 -3.726 1.00 89.50 97 LYS A N 1
ATOM 790 C CA . LYS A 1 97 ? 9.402 -1.892 -4.223 1.00 89.50 97 LYS A CA 1
ATOM 791 C C . LYS A 1 97 ? 8.993 -2.353 -5.622 1.00 89.50 97 LYS A C 1
ATOM 793 O O . LYS A 1 97 ? 9.855 -2.504 -6.479 1.00 89.50 97 LYS A O 1
ATOM 798 N N . THR A 1 98 ? 7.700 -2.564 -5.849 1.00 89.81 98 THR A N 1
ATOM 799 C CA . THR A 1 98 ? 7.171 -2.999 -7.150 1.00 89.81 98 THR A CA 1
ATOM 800 C C . THR A 1 98 ? 7.416 -1.942 -8.221 1.00 89.81 98 THR A C 1
ATOM 802 O O . THR A 1 98 ? 7.915 -2.272 -9.290 1.00 89.81 98 THR A O 1
ATOM 805 N N . TYR A 1 99 ? 7.164 -0.672 -7.898 1.00 90.69 99 TYR A N 1
ATOM 806 C CA . TYR A 1 99 ? 7.455 0.469 -8.759 1.00 90.69 99 TYR A CA 1
ATOM 807 C C . TYR A 1 99 ? 8.937 0.511 -9.163 1.00 90.69 99 TYR A C 1
ATOM 809 O O . TYR A 1 99 ? 9.242 0.509 -10.349 1.00 90.69 99 TYR A O 1
ATOM 817 N N . ARG A 1 100 ? 9.864 0.425 -8.196 1.00 89.25 100 ARG A N 1
ATOM 818 C CA . ARG A 1 100 ? 11.316 0.398 -8.467 1.00 89.25 100 ARG A CA 1
ATOM 819 C C . ARG A 1 100 ? 11.737 -0.768 -9.363 1.00 89.25 100 ARG A C 1
ATOM 821 O O . ARG A 1 100 ? 12.553 -0.582 -10.255 1.00 89.25 100 ARG A O 1
ATOM 828 N N . MET A 1 101 ? 11.185 -1.960 -9.135 1.00 86.56 101 MET A N 1
ATOM 829 C CA . MET A 1 101 ? 11.485 -3.147 -9.951 1.00 86.56 101 MET A CA 1
ATOM 830 C C . MET A 1 101 ? 10.895 -3.079 -11.364 1.00 86.56 101 MET A C 1
ATOM 832 O O . MET A 1 101 ? 11.323 -3.838 -12.227 1.00 86.56 101 MET A O 1
ATOM 836 N N . ASN A 1 102 ? 9.893 -2.2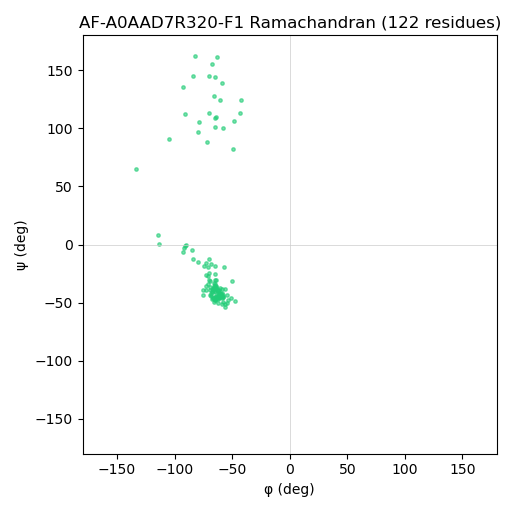28 -11.586 1.00 87.44 102 ASN A N 1
ATOM 837 C CA . ASN A 1 102 ? 9.277 -2.013 -12.892 1.00 87.44 102 ASN A CA 1
ATOM 838 C C . ASN A 1 102 ? 9.936 -0.871 -13.681 1.00 87.44 102 ASN A C 1
ATOM 840 O O . ASN A 1 102 ? 9.533 -0.644 -14.815 1.00 87.44 102 ASN A O 1
ATOM 844 N N . GLN A 1 103 ? 10.914 -0.163 -13.110 1.00 88.44 103 GLN A N 1
ATOM 845 C CA . GLN A 1 103 ? 11.723 0.789 -13.871 1.00 88.44 103 GLN A CA 1
ATOM 846 C C . GLN A 1 103 ? 12.653 0.048 -14.835 1.00 88.44 103 GLN A C 1
ATOM 848 O O . GLN A 1 103 ? 13.144 -1.030 -14.492 1.00 88.44 103 GLN A O 1
ATOM 853 N N . GLU A 1 104 ? 12.894 0.638 -16.009 1.00 84.12 104 GLU A N 1
ATOM 854 C CA . GLU A 1 104 ? 13.659 0.040 -17.116 1.00 84.12 104 GLU A CA 1
ATOM 855 C C . GLU A 1 104 ? 15.017 -0.507 -16.658 1.00 84.12 104 GLU A C 1
ATOM 857 O O . GLU A 1 104 ? 15.311 -1.684 -16.870 1.00 84.12 104 GLU A O 1
ATOM 862 N N . ASP A 1 105 ? 15.754 0.278 -15.868 1.00 87.88 105 ASP A N 1
ATOM 863 C CA . ASP A 1 105 ? 17.056 -0.083 -15.284 1.00 87.88 105 ASP A CA 1
ATOM 864 C C . ASP A 1 105 ? 17.043 -1.359 -14.419 1.00 87.88 105 ASP A C 1
ATOM 866 O O . ASP A 1 105 ? 18.085 -1.955 -14.127 1.00 87.88 105 ASP A O 1
ATOM 870 N N . ASN A 1 106 ? 15.866 -1.782 -13.951 1.00 86.25 106 ASN A N 1
ATOM 871 C CA . ASN A 1 106 ? 15.689 -2.942 -13.081 1.00 86.25 106 ASN A CA 1
ATOM 872 C C . ASN A 1 106 ? 14.918 -4.093 -13.743 1.00 86.25 106 ASN A C 1
ATOM 874 O O . ASN A 1 106 ? 14.745 -5.133 -13.095 1.00 86.25 106 ASN A O 1
ATOM 878 N N . LEU A 1 107 ? 14.496 -3.961 -15.008 1.00 88.00 107 LEU A N 1
ATOM 879 C CA . LEU A 1 107 ? 13.751 -5.009 -15.714 1.00 88.00 107 LEU A CA 1
ATOM 880 C C . LEU A 1 107 ? 14.569 -6.297 -15.836 1.00 88.00 107 LEU A C 1
ATOM 882 O O . LEU A 1 107 ? 14.072 -7.356 -15.457 1.00 88.00 107 LEU A O 1
ATOM 886 N N . GLN A 1 108 ? 15.848 -6.208 -16.216 1.00 88.56 108 GLN A N 1
ATOM 887 C CA . GLN A 1 108 ? 16.718 -7.388 -16.302 1.00 88.56 108 GLN A CA 1
ATOM 888 C C . GLN A 1 108 ? 16.835 -8.110 -14.949 1.00 88.56 108 GLN A C 1
ATOM 890 O O . GLN A 1 108 ? 16.619 -9.317 -14.845 1.00 88.56 108 GLN A O 1
ATOM 895 N N . LYS A 1 109 ? 17.059 -7.358 -13.861 1.00 88.06 109 LYS A N 1
ATOM 896 C CA . LYS A 1 109 ? 17.121 -7.912 -12.495 1.00 88.06 109 LYS A CA 1
ATOM 897 C C . LYS A 1 109 ? 15.806 -8.585 -12.089 1.00 88.06 109 LYS A C 1
ATOM 899 O O . LYS A 1 109 ? 15.807 -9.595 -11.378 1.00 88.06 109 LYS A O 1
ATOM 904 N N . LYS A 1 110 ? 14.666 -8.018 -12.500 1.00 89.50 110 LYS A N 1
ATOM 905 C CA . LYS A 1 110 ? 13.335 -8.590 -12.262 1.00 89.50 110 LYS A CA 1
ATOM 906 C C . LYS A 1 110 ? 13.177 -9.920 -13.000 1.00 89.50 110 LYS A C 1
ATOM 908 O O . LYS A 1 110 ? 12.697 -10.880 -12.392 1.00 89.50 110 LYS A O 1
ATOM 913 N N . GLU A 1 111 ? 13.583 -9.990 -14.262 1.00 90.19 111 GLU A N 1
ATOM 914 C CA . GLU A 1 111 ? 13.528 -11.212 -15.068 1.00 90.19 111 GLU A CA 1
ATOM 915 C C . GLU A 1 111 ? 14.428 -12.311 -14.509 1.00 90.19 111 GLU A C 1
ATOM 917 O O . GLU A 1 111 ? 13.958 -13.434 -14.308 1.00 90.19 111 GLU A O 1
ATOM 922 N N . ASP A 1 112 ? 15.663 -11.979 -14.134 1.00 91.06 112 ASP A N 1
ATOM 923 C CA . ASP A 1 112 ? 16.608 -12.924 -13.535 1.00 91.06 112 ASP A CA 1
ATOM 924 C C . ASP A 1 112 ? 16.062 -13.520 -12.233 1.00 91.06 112 ASP A C 1
ATOM 926 O O . ASP A 1 112 ? 16.126 -14.735 -12.008 1.00 91.06 112 ASP A O 1
ATOM 930 N N . MET A 1 113 ? 15.447 -12.684 -11.390 1.00 90.00 113 MET A N 1
ATOM 931 C CA . MET A 1 113 ? 14.775 -13.122 -10.166 1.00 90.00 113 MET A CA 1
ATOM 932 C C . MET A 1 113 ? 13.597 -14.061 -10.474 1.00 90.00 113 MET A C 1
ATOM 934 O O . MET A 1 113 ? 13.431 -15.087 -9.803 1.00 90.00 113 MET A O 1
ATOM 938 N N . ILE A 1 114 ? 12.769 -13.744 -11.476 1.00 89.50 114 ILE A N 1
ATOM 939 C CA . ILE A 1 114 ? 11.642 -14.595 -11.897 1.00 89.50 114 ILE A CA 1
ATOM 940 C C . ILE A 1 114 ? 12.160 -15.935 -12.433 1.00 89.50 114 ILE A C 1
ATOM 942 O O . ILE A 1 114 ? 11.656 -16.991 -12.034 1.00 89.50 114 ILE A O 1
ATOM 946 N N . ALA A 1 115 ? 13.186 -15.912 -13.284 1.00 90.69 115 ALA A N 1
ATOM 947 C CA . ALA A 1 115 ? 13.817 -17.096 -13.850 1.00 90.69 115 ALA A CA 1
ATOM 948 C C . ALA A 1 115 ? 14.431 -17.982 -12.757 1.00 90.69 115 ALA A C 1
ATOM 950 O O . ALA A 1 115 ? 14.175 -19.188 -12.725 1.00 90.69 115 ALA A O 1
ATOM 951 N N . ALA A 1 116 ? 15.160 -17.397 -11.801 1.00 91.81 116 ALA A N 1
ATOM 952 C CA . ALA A 1 116 ? 15.711 -18.110 -10.650 1.00 91.81 116 ALA A CA 1
ATOM 953 C C . ALA A 1 116 ? 14.614 -18.792 -9.821 1.00 91.81 116 ALA A C 1
ATOM 955 O O . ALA A 1 116 ? 14.735 -19.967 -9.465 1.00 91.81 116 ALA A O 1
ATOM 956 N N . ARG A 1 117 ? 13.497 -18.098 -9.580 1.00 89.25 117 ARG A N 1
ATOM 957 C CA . ARG A 1 117 ? 12.356 -18.642 -8.831 1.00 89.25 117 ARG A CA 1
ATOM 958 C C . ARG A 1 117 ? 11.660 -19.783 -9.579 1.00 89.25 117 ARG A C 1
ATOM 960 O O . ARG A 1 117 ? 11.257 -20.762 -8.953 1.00 89.25 117 ARG A O 1
ATOM 967 N N . ARG A 1 118 ? 11.550 -19.696 -10.911 1.00 92.19 118 ARG A N 1
ATOM 968 C CA . ARG A 1 118 ? 11.053 -20.790 -11.770 1.00 92.19 118 ARG A CA 1
ATOM 969 C C . ARG A 1 118 ? 11.979 -22.006 -11.712 1.00 92.19 118 ARG A C 1
ATOM 971 O O . ARG A 1 118 ? 11.489 -23.114 -11.513 1.00 92.19 118 ARG A O 1
ATOM 978 N N . ARG A 1 119 ? 13.300 -21.803 -11.811 1.00 91.12 119 ARG A N 1
ATOM 979 C CA . ARG A 1 119 ? 14.306 -22.873 -11.663 1.00 91.12 119 ARG A CA 1
ATOM 980 C C . ARG A 1 119 ? 14.197 -23.565 -10.304 1.00 91.12 119 ARG A C 1
ATOM 982 O O . ARG A 1 119 ? 14.182 -24.787 -10.253 1.00 91.12 119 ARG A O 1
ATOM 989 N N . GLN A 1 120 ? 14.061 -22.798 -9.222 1.00 89.69 120 GLN A N 1
ATOM 990 C CA . GLN A 1 120 ? 13.898 -23.346 -7.874 1.00 89.69 120 GLN A CA 1
ATOM 991 C C . GLN A 1 120 ? 12.629 -24.198 -7.742 1.00 89.69 120 GLN A C 1
ATOM 993 O O . GLN A 1 120 ? 12.679 -25.261 -7.136 1.00 89.69 120 GLN A O 1
ATOM 998 N N . ARG A 1 121 ? 11.498 -23.746 -8.302 1.00 84.88 121 ARG A N 1
ATOM 999 C CA . ARG A 1 121 ? 10.232 -24.495 -8.255 1.00 84.88 121 ARG A CA 1
ATOM 1000 C C . ARG A 1 121 ? 10.288 -25.807 -9.025 1.00 84.88 121 ARG A C 1
ATOM 1002 O O . ARG A 1 121 ? 9.723 -26.769 -8.552 1.00 84.88 121 ARG A O 1
ATOM 1009 N N .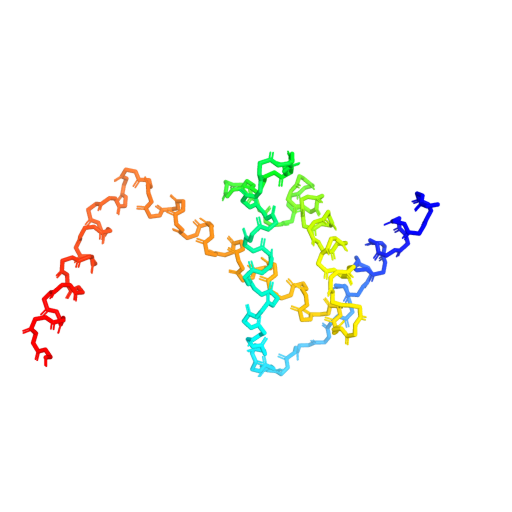 ARG A 1 122 ? 10.980 -25.848 -10.167 1.00 84.88 122 ARG A N 1
ATOM 1010 C CA . ARG A 1 122 ? 11.157 -27.081 -10.958 1.00 84.88 122 ARG A CA 1
ATOM 1011 C C . ARG A 1 122 ? 12.032 -28.136 -10.269 1.00 84.88 122 ARG A C 1
ATOM 1013 O O . ARG A 1 122 ? 12.050 -29.271 -10.716 1.00 84.88 122 ARG A O 1
ATOM 1020 N N . ARG A 1 123 ? 12.800 -27.750 -9.244 1.00 79.25 123 ARG A N 1
ATOM 1021 C CA . ARG A 1 123 ? 13.652 -28.653 -8.449 1.00 79.25 123 ARG A CA 1
ATOM 1022 C C . ARG A 1 123 ? 12.960 -29.196 -7.193 1.00 79.25 123 ARG A C 1
ATOM 1024 O O . ARG A 1 123 ? 13.581 -29.972 -6.477 1.00 79.25 123 ARG A O 1
ATOM 1031 N N . ARG A 1 124 ? 11.754 -28.716 -6.883 1.00 65.00 124 ARG A N 1
ATOM 1032 C CA . ARG A 1 124 ? 10.905 -29.218 -5.798 1.00 65.00 124 ARG A CA 1
ATOM 1033 C C . ARG A 1 124 ? 9.863 -30.146 -6.390 1.00 65.00 124 ARG A C 1
ATOM 1035 O O . ARG A 1 124 ? 9.498 -31.087 -5.666 1.00 65.00 124 ARG A O 1
#

Secondary structure (DSSP, 8-state):
-HHHHHHHHHHHHHTTSS------------HHHHHHHHHHHH-TT------SSS-TTSHHHHHHHHHHHHHHHHH-TTS-HHHHHHHHHHHHHHHHHHHHHTSHHHHHHHHHHHHHHHHHHHT-

Sequence (124 aa):
MESEMRDIAQRFRQRDQQAPPAKKRKRMRNISVSETVRRLHNAESNTHRYDPQTSASSPHNQDVTTYLLNEVAMAFPAQDPYVLKASCKTYYETIRKTYRMNQEDNLQKKEDMIAARRRQRRRR

pLDDT: mean 79.37, std 16.48, range [41.34, 92.19]

Organism: NCBI:txid143900

Mean predicted aligned error: 10.73 Å

Foldseek 3Di:
DVVVLVVVLVVVVVVVVVDDPDPPPPLPCPVVLLVLLVCQQPPPPDPQHADLVDDCPPPSNSVSLSVSLVVSCVVPVPDDSVSNSSSNVVNSVVVNVVVVCPDPVNVVVVVVVVVVVVVVVVVD

Radius of gyration: 17.39 Å; Cα contacts (8 Å, |Δi|>4): 67; chains: 1; bounding box: 35×47×40 Å

Solvent-accessible surface area (backbone atoms only — not comparable to full-atom values): 7358 Å² total; per-residue (Å²): 114,72,68,61,58,52,50,55,56,48,56,61,55,61,51,68,79,66,65,68,89,70,73,85,68,72,78,75,79,52,60,68,60,40,51,47,51,52,48,54,57,70,34,87,86,45,86,57,69,76,59,64,87,56,57,76,82,33,69,69,34,41,50,30,49,49,55,53,48,51,59,50,37,71,77,38,74,89,55,58,67,66,56,55,53,52,36,51,52,55,51,51,53,49,52,32,51,50,54,58,43,67,34,76,96,28,40,65,62,46,50,52,52,53,50,52,52,52,54,55,58,75,76,108

Nearest PDB structures (foldseek):
  3u1k-assembly2_D  TM=6.782E-01  e=4.254E-01  Homo sapiens
  3u1k-assembly2_B  TM=6.217E-01  e=7.765E-01  Homo sapiens

InterPro domains:
  IPR028101 Protein of unknown function DUF4616 [PF15394] (21-120)
  IPR028101 Protein of unknown function DUF4616 [PTHR14375] (8-124)